Protein AF-A0A419E9X7-F1 (afdb_monomer)

Secondary structure (DSSP, 8-state):
--PPP-HHHHHHHHTT-S-HHHHHHHHHHHHT----HHHHHHHHTT--SSS-HHHHHHTT------TTT-----S-HHHHHHH--HHHHHHHHHHHHTT-HHHHHHHHHHHHHHTT--

Sequence (118 aa):
MKRQCNPRFVKKTYSKARSWRKTAQELNDIYGVNLSHELWRLYSLGRRDIADAATRDALMLGPRPCPACGHKPGMQLSLLLKRMTVKDLRKWNRLREGRHYKAAKIFLEEVYDRKRKW

pLDDT: mean 71.47, std 12.27, range [40.34, 87.25]

Nearest PDB structures (foldseek):
  4beh-assembly1_B  TM=3.142E-01  e=9.352E+00  Homo sapiens

Solvent-accessible surface area (backbone atoms only — not comparable to full-atom values): 7069 Å² total; per-residue (Å²): 130,86,76,78,74,47,31,67,55,52,29,69,76,48,66,81,53,95,45,53,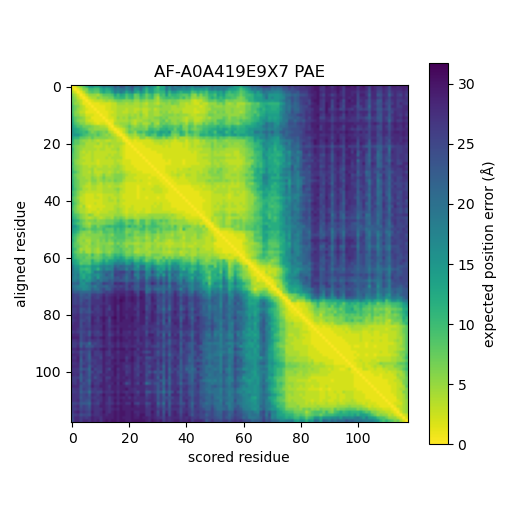64,63,53,24,52,54,49,20,67,75,65,75,46,93,62,54,35,66,56,50,54,42,32,33,72,62,52,77,76,88,55,58,73,69,57,22,55,70,52,69,44,72,80,55,48,40,90,89,76,62,52,49,78,78,64,63,61,68,62,52,58,72,70,44,51,76,66,52,49,54,53,42,50,52,27,50,77,70,64,36,56,71,58,34,49,52,52,54,52,53,54,52,52,67,63,67,79,107

Foldseek 3Di:
DQDQDDLCCLCVVPVPPPDLQVSQVVVCVSLVHDDDSVV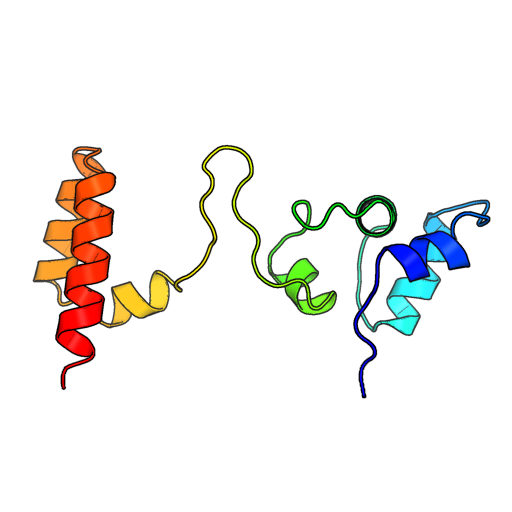SVVVNVVPQQPDDPVVCVSNVNQFAADPVPRDGPPDPVVVLVVQDDPVLVVVLVVCVVVVVVVVSVVSSVVSVVVVVVD

Radius of gyration: 20.06 Å; Cα contacts (8 Å, |Δi|>4): 87; chains: 1; bounding box: 48×23×54 Å

Mean predicted aligned error: 14.83 Å

Structure (mmCIF, N/CA/C/O backbone):
data_AF-A0A419E9X7-F1
#
_entry.id   AF-A0A419E9X7-F1
#
loop_
_atom_site.group_PDB
_atom_site.id
_atom_site.type_symbol
_atom_site.label_atom_id
_atom_site.label_alt_id
_atom_site.label_comp_id
_atom_site.label_asym_id
_atom_site.label_entity_id
_atom_site.label_seq_id
_atom_site.pdbx_PDB_ins_code
_atom_site.Cartn_x
_atom_site.Cartn_y
_atom_site.Cartn_z
_atom_site.occupancy
_atom_site.B_iso_or_equiv
_atom_site.auth_seq_id
_atom_site.auth_comp_id
_atom_site.auth_asym_id
_atom_site.auth_atom_id
_atom_site.pdbx_PDB_model_num
ATOM 1 N N . MET A 1 1 ? -22.113 -6.557 -5.245 1.00 40.34 1 MET A N 1
ATOM 2 C CA . MET A 1 1 ? -21.050 -5.600 -5.639 1.00 40.34 1 MET A CA 1
ATOM 3 C C . MET A 1 1 ? -20.253 -5.207 -4.403 1.00 40.34 1 MET A C 1
ATOM 5 O O . MET A 1 1 ? -20.847 -4.670 -3.475 1.00 40.34 1 MET A O 1
ATOM 9 N N . LYS A 1 2 ? -18.944 -5.496 -4.345 1.00 50.94 2 LYS A N 1
ATOM 10 C CA . LYS A 1 2 ? -18.089 -5.020 -3.242 1.00 50.94 2 LYS A CA 1
ATOM 11 C C . LYS A 1 2 ? -18.025 -3.489 -3.325 1.00 50.94 2 LYS A C 1
ATOM 13 O O . LYS A 1 2 ? -17.561 -2.956 -4.329 1.00 50.94 2 LYS A O 1
ATOM 18 N N . ARG A 1 3 ? -18.571 -2.783 -2.329 1.00 54.66 3 ARG A N 1
ATOM 19 C CA . ARG A 1 3 ? -18.520 -1.313 -2.270 1.00 54.66 3 ARG A CA 1
ATOM 20 C C . ARG A 1 3 ? -17.052 -0.896 -2.171 1.00 54.66 3 ARG A C 1
ATOM 22 O O . ARG A 1 3 ? -16.338 -1.408 -1.315 1.00 54.66 3 ARG A O 1
ATOM 29 N N . GLN A 1 4 ? -16.605 0.016 -3.031 1.00 63.94 4 GLN A N 1
ATOM 30 C CA . GLN A 1 4 ? -15.268 0.596 -2.902 1.00 63.94 4 GLN A CA 1
ATOM 31 C C . GLN A 1 4 ? -15.152 1.314 -1.554 1.00 63.94 4 GLN A C 1
ATOM 33 O O . GLN A 1 4 ? -15.990 2.158 -1.221 1.00 63.94 4 GLN A O 1
ATOM 38 N N . CYS A 1 5 ? -14.103 1.001 -0.791 1.00 65.38 5 CYS A N 1
ATOM 39 C CA . CYS A 1 5 ? -13.783 1.734 0.427 1.00 65.38 5 CYS A CA 1
ATOM 40 C C . CYS A 1 5 ? -13.569 3.220 0.096 1.00 65.38 5 CYS A C 1
ATOM 42 O O . CYS A 1 5 ? -12.816 3.572 -0.817 1.00 65.38 5 CYS A O 1
ATOM 44 N N . ASN A 1 6 ? -14.225 4.106 0.854 1.00 78.00 6 ASN A N 1
ATOM 45 C CA . ASN A 1 6 ? -14.072 5.552 0.720 1.00 78.00 6 ASN A CA 1
ATOM 46 C C . ASN A 1 6 ? -13.592 6.167 2.050 1.00 78.00 6 ASN A C 1
ATOM 48 O O . ASN A 1 6 ? -14.334 6.114 3.036 1.00 78.00 6 ASN A O 1
ATOM 52 N N . PRO A 1 7 ? -12.416 6.829 2.084 1.00 77.38 7 PRO A N 1
ATOM 53 C CA . PRO A 1 7 ? -11.892 7.506 3.272 1.00 77.38 7 PRO A CA 1
ATOM 54 C C . PRO A 1 7 ? -12.872 8.479 3.929 1.00 77.38 7 PRO A C 1
ATOM 56 O O . PRO A 1 7 ? -12.968 8.537 5.152 1.00 77.38 7 PRO A O 1
ATOM 59 N N . ARG A 1 8 ? -13.640 9.227 3.122 1.00 81.06 8 ARG A N 1
ATOM 60 C CA . ARG A 1 8 ? -14.633 10.189 3.621 1.00 81.06 8 ARG A CA 1
ATOM 61 C C . ARG A 1 8 ? -15.779 9.491 4.338 1.00 81.06 8 ARG A C 1
ATOM 63 O O . ARG A 1 8 ? -16.244 10.003 5.351 1.00 81.06 8 ARG A O 1
ATOM 70 N N . PHE A 1 9 ? -16.217 8.343 3.824 1.00 78.88 9 PHE A N 1
ATOM 71 C CA . PHE A 1 9 ? -17.255 7.541 4.461 1.00 78.88 9 PHE A CA 1
ATOM 72 C C . PHE A 1 9 ? -16.746 6.966 5.782 1.00 78.88 9 PHE A C 1
ATOM 74 O O . PHE A 1 9 ? -17.372 7.191 6.809 1.00 78.88 9 PHE A O 1
ATOM 81 N N . VAL A 1 10 ? -15.564 6.337 5.787 1.00 78.06 10 VAL A N 1
ATOM 82 C CA . VAL A 1 10 ? -14.957 5.795 7.015 1.00 78.06 10 VAL A CA 1
ATOM 83 C C . VAL A 1 10 ? -14.790 6.892 8.068 1.00 78.06 10 VAL A C 1
ATOM 85 O O . VAL A 1 10 ? -15.207 6.726 9.209 1.00 78.06 10 VAL A O 1
ATOM 88 N N . LYS A 1 11 ? -14.259 8.057 7.683 1.00 81.50 11 LYS A N 1
ATOM 89 C CA . LYS A 1 11 ? -14.132 9.191 8.597 1.00 81.50 11 LYS A CA 1
ATOM 90 C C . LYS A 1 11 ? -15.496 9.668 9.089 1.00 81.50 11 LYS A C 1
ATOM 92 O O . LYS A 1 11 ? -15.666 9.788 10.284 1.00 81.50 11 LYS A O 1
ATOM 97 N N . LYS A 1 12 ? -16.484 9.913 8.226 1.00 80.56 12 LYS A N 1
ATOM 98 C CA . LYS A 1 12 ? -17.804 10.415 8.659 1.00 80.56 12 LYS A CA 1
ATOM 99 C C . LYS A 1 12 ? -18.518 9.441 9.601 1.00 80.56 12 LYS A C 1
ATOM 101 O O . LYS A 1 12 ? -19.106 9.873 10.588 1.00 80.56 12 LYS A O 1
ATOM 106 N N . THR A 1 13 ? -18.470 8.153 9.285 1.00 73.12 13 THR A N 1
ATOM 107 C CA . THR A 1 13 ? -19.171 7.107 10.033 1.00 73.12 13 THR A CA 1
ATOM 108 C C . THR A 1 13 ? -18.473 6.808 11.359 1.00 73.12 13 THR A C 1
ATOM 110 O O . THR A 1 13 ? -19.144 6.581 12.359 1.00 73.12 13 THR A O 1
ATOM 113 N N . TYR A 1 14 ? -17.138 6.896 11.404 1.00 73.50 14 TYR A N 1
ATOM 114 C CA . TYR A 1 14 ? -16.359 6.443 12.557 1.00 73.50 14 TYR A CA 1
ATOM 115 C C . TYR A 1 14 ? -15.479 7.519 13.221 1.00 73.50 14 TYR A C 1
ATOM 117 O O . TYR A 1 14 ? -14.773 7.216 14.177 1.00 73.50 14 TYR A O 1
ATOM 125 N N . SER A 1 15 ? -15.540 8.795 12.815 1.00 67.62 15 SER A N 1
ATOM 126 C CA . SER A 1 15 ? -14.799 9.894 13.474 1.00 67.62 15 SER A CA 1
ATOM 127 C C . SER A 1 15 ? -15.305 10.214 14.875 1.00 67.62 15 SER A C 1
ATOM 129 O O . SER A 1 15 ? -14.602 10.870 15.635 1.00 67.62 15 SER A O 1
ATOM 131 N N . LYS A 1 16 ? -16.533 9.796 15.198 1.00 68.88 16 LYS A N 1
ATOM 132 C CA . LYS A 1 16 ? -17.127 9.926 16.535 1.00 68.88 16 LYS A CA 1
ATOM 133 C C . LYS A 1 16 ? -16.826 8.720 17.431 1.00 68.88 16 LYS A C 1
ATOM 135 O O . LYS A 1 16 ? -17.241 8.707 18.587 1.00 68.88 16 LYS A O 1
ATOM 140 N N . ALA A 1 17 ? -16.139 7.698 16.915 1.00 68.94 17 ALA A N 1
ATOM 141 C CA . ALA A 1 17 ? -15.789 6.530 17.705 1.00 68.94 17 ALA A CA 1
ATOM 142 C C . ALA A 1 17 ? -14.771 6.913 18.789 1.00 68.94 17 ALA A C 1
ATOM 144 O O . ALA A 1 17 ? -13.747 7.531 18.504 1.00 68.94 17 ALA A O 1
ATOM 145 N N . ARG A 1 18 ? -15.029 6.499 20.037 1.00 70.12 18 ARG A N 1
ATOM 146 C CA . ARG A 1 18 ? -14.102 6.710 21.165 1.00 70.12 18 ARG A CA 1
ATOM 147 C C . ARG A 1 18 ? -12.764 5.983 20.985 1.00 70.12 18 ARG A C 1
ATOM 149 O O . ARG A 1 18 ? -11.789 6.353 21.627 1.00 70.12 18 ARG A O 1
ATOM 156 N N . SER A 1 19 ? -12.708 4.943 20.145 1.00 82.88 19 SER A N 1
ATOM 157 C CA . SER A 1 19 ? -11.503 4.138 19.939 1.00 82.88 19 SER A CA 1
ATOM 158 C C . SER A 1 19 ? -11.421 3.559 18.532 1.00 82.88 19 SER A C 1
ATOM 160 O O . SER A 1 19 ? -12.293 2.805 18.105 1.00 82.88 19 SER A O 1
ATOM 162 N N . TRP A 1 20 ? -10.299 3.828 17.862 1.00 84.19 20 TRP A N 1
ATOM 163 C CA . TRP A 1 20 ? -9.970 3.227 16.570 1.00 84.19 20 TRP A CA 1
ATOM 164 C C . TRP A 1 20 ? -9.735 1.718 16.640 1.00 84.19 20 TRP A C 1
ATOM 166 O O . TRP A 1 20 ? -9.857 1.065 15.612 1.00 84.19 20 TRP A O 1
ATOM 176 N N . ARG A 1 21 ? -9.438 1.138 17.814 1.00 83.88 21 ARG A N 1
ATOM 177 C CA . ARG A 1 21 ? -9.276 -0.323 17.939 1.00 83.88 21 ARG A CA 1
ATOM 178 C C . ARG A 1 21 ? -10.579 -1.062 17.648 1.00 83.88 21 ARG A C 1
ATOM 180 O O . ARG A 1 21 ? -10.573 -1.996 16.859 1.00 83.88 21 ARG A O 1
ATOM 187 N N . LYS A 1 22 ? -11.693 -0.609 18.235 1.00 84.06 22 LYS A N 1
ATOM 188 C CA . LYS A 1 22 ? -13.012 -1.219 18.009 1.00 84.06 22 LYS A CA 1
ATOM 189 C C . LYS A 1 22 ? -13.496 -0.972 16.578 1.00 84.06 22 LYS A C 1
ATOM 191 O O . LYS A 1 22 ? -13.890 -1.906 15.894 1.00 84.06 22 LYS A O 1
ATOM 196 N N . THR A 1 23 ? -13.342 0.262 16.098 1.00 84.94 23 THR A N 1
ATOM 197 C CA . THR A 1 23 ? -13.642 0.642 14.711 1.00 84.94 23 THR A CA 1
ATOM 198 C C . THR A 1 23 ? -12.883 -0.206 13.691 1.00 84.94 23 THR A C 1
ATOM 200 O O . THR A 1 23 ? -13.448 -0.614 12.686 1.00 84.94 23 THR A O 1
ATOM 203 N N . ALA A 1 24 ? -11.595 -0.462 13.917 1.00 85.38 24 ALA A N 1
ATOM 204 C CA . ALA A 1 24 ? -10.772 -1.244 13.003 1.00 85.38 24 ALA A CA 1
ATOM 205 C C . ALA A 1 24 ? -11.239 -2.695 12.893 1.00 85.38 24 ALA A C 1
ATOM 207 O O . ALA A 1 24 ? -11.242 -3.233 11.791 1.00 85.38 24 ALA A O 1
ATOM 208 N N . GLN A 1 25 ? -11.663 -3.294 14.008 1.00 86.56 25 GLN A N 1
ATOM 209 C CA . GLN A 1 25 ? -12.236 -4.637 14.021 1.00 86.56 25 GLN A CA 1
ATOM 210 C C . GLN A 1 25 ? -13.518 -4.688 13.178 1.00 86.56 25 GLN A C 1
ATOM 212 O O . GLN A 1 25 ? -13.616 -5.486 12.256 1.00 86.56 25 GLN A O 1
ATOM 217 N N . GLU A 1 26 ? -14.442 -3.751 13.408 1.00 82.81 26 GLU A N 1
ATOM 218 C CA . GLU A 1 26 ? -15.694 -3.655 12.643 1.00 82.81 26 GLU A CA 1
ATOM 219 C C . GLU A 1 26 ? -15.433 -3.423 11.144 1.00 82.81 26 GLU A C 1
ATOM 221 O O . GLU A 1 26 ? -16.082 -4.018 10.288 1.00 82.81 26 GLU A O 1
ATOM 226 N N . LEU A 1 27 ? -14.451 -2.585 10.796 1.00 81.25 27 LEU A N 1
ATOM 227 C CA . LEU A 1 27 ? -14.059 -2.352 9.404 1.00 81.25 27 LEU A CA 1
ATOM 228 C C . LEU A 1 27 ? -13.409 -3.591 8.768 1.00 81.25 27 LEU A C 1
ATOM 230 O O . LEU A 1 27 ? -13.666 -3.873 7.598 1.00 81.25 27 LEU A O 1
ATOM 234 N N . ASN A 1 28 ? -12.589 -4.329 9.515 1.00 82.94 28 ASN A N 1
ATOM 235 C CA . ASN A 1 28 ? -12.003 -5.589 9.064 1.00 82.94 28 ASN A CA 1
ATOM 236 C C . ASN A 1 28 ? -13.094 -6.615 8.733 1.00 82.94 28 ASN A C 1
ATOM 238 O O . ASN A 1 28 ? -13.063 -7.195 7.648 1.00 82.94 28 ASN A O 1
ATOM 242 N N . ASP A 1 29 ? -14.102 -6.744 9.596 1.00 81.06 29 ASP A N 1
ATOM 243 C CA . ASP A 1 29 ? -15.231 -7.656 9.397 1.00 81.06 29 ASP A CA 1
ATOM 244 C C . ASP A 1 29 ? -16.100 -7.235 8.197 1.00 81.06 29 ASP A C 1
ATOM 246 O O . ASP A 1 29 ? -16.447 -8.057 7.350 1.00 81.06 29 ASP A O 1
ATOM 250 N N . ILE A 1 30 ? -16.400 -5.936 8.065 1.00 78.44 30 ILE A N 1
ATOM 251 C CA . ILE A 1 30 ? -17.219 -5.395 6.964 1.00 78.44 30 ILE A CA 1
ATOM 252 C C . ILE A 1 30 ? -16.542 -5.578 5.602 1.00 78.44 30 ILE A C 1
ATOM 254 O O . ILE A 1 30 ? -17.210 -5.878 4.609 1.00 78.44 30 ILE A O 1
ATOM 258 N N . TYR A 1 31 ? -15.231 -5.336 5.527 1.00 73.44 31 TYR A N 1
ATOM 259 C CA . TYR A 1 31 ? -14.499 -5.337 4.260 1.00 73.44 31 TYR A CA 1
ATOM 260 C C . TYR A 1 31 ? -13.764 -6.651 3.975 1.00 73.44 31 TYR A C 1
ATOM 262 O O . TYR A 1 31 ? -13.247 -6.817 2.869 1.00 73.44 31 TYR A O 1
ATOM 270 N N . GLY A 1 32 ? -13.757 -7.598 4.919 1.00 75.00 32 GLY A N 1
ATOM 271 C CA . GLY A 1 32 ? -13.065 -8.880 4.787 1.00 75.00 32 GLY A CA 1
ATOM 272 C C . GLY A 1 32 ? -11.551 -8.712 4.665 1.00 75.00 32 GLY A C 1
ATOM 273 O O . GLY A 1 32 ? -10.919 -9.360 3.833 1.00 75.00 32 GLY A O 1
ATOM 274 N N . VAL A 1 33 ? -10.982 -7.791 5.442 1.00 78.56 33 VAL A N 1
ATOM 275 C CA . VAL A 1 33 ? -9.548 -7.469 5.448 1.00 78.56 33 VAL A CA 1
ATOM 276 C C . VAL A 1 33 ? -8.995 -7.601 6.861 1.00 78.56 33 VAL A C 1
ATOM 278 O O . VAL A 1 33 ? -9.751 -7.565 7.822 1.00 78.56 33 VAL A O 1
ATOM 281 N N . ASN A 1 34 ? -7.679 -7.736 7.009 1.00 83.50 34 ASN A N 1
ATOM 282 C CA . ASN A 1 34 ? -7.037 -7.816 8.321 1.00 83.50 34 ASN A CA 1
ATOM 283 C C . ASN A 1 34 ? -6.003 -6.695 8.478 1.00 83.50 34 ASN A C 1
ATOM 285 O O . ASN A 1 34 ? -4.806 -6.908 8.293 1.00 83.50 34 ASN A O 1
ATOM 289 N N . LEU A 1 35 ? -6.478 -5.476 8.745 1.00 82.44 35 LEU A N 1
ATOM 290 C CA . LEU A 1 35 ? -5.637 -4.286 8.878 1.00 82.44 35 LEU A CA 1
ATOM 291 C C . LEU A 1 35 ? -5.540 -3.814 10.326 1.00 82.44 35 LEU A C 1
ATOM 293 O O . LEU A 1 35 ? -6.473 -3.954 11.119 1.00 82.44 35 LEU A O 1
ATOM 297 N N . SER A 1 36 ? -4.414 -3.182 10.657 1.00 87.25 36 SER A N 1
ATOM 298 C CA . SER A 1 36 ? -4.227 -2.553 11.961 1.00 87.25 36 SER A CA 1
ATOM 299 C C . SER A 1 36 ? -5.104 -1.305 12.119 1.00 87.25 36 SER A C 1
ATOM 301 O O . SER A 1 36 ? -5.476 -0.631 11.154 1.00 87.25 36 SER A O 1
ATOM 303 N N . HIS A 1 37 ? -5.400 -0.946 13.369 1.00 87.12 37 HIS A N 1
ATOM 304 C CA . HIS A 1 37 ?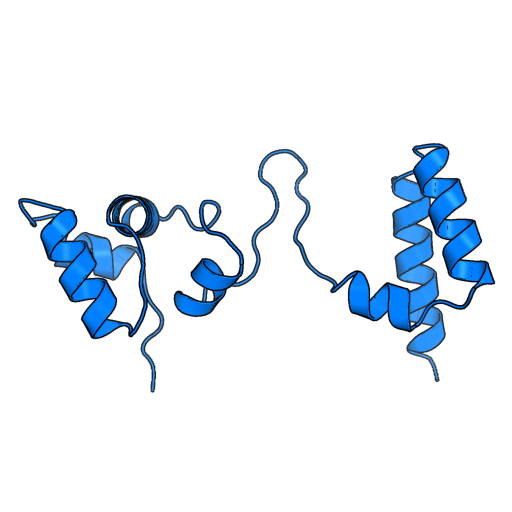 -6.155 0.271 13.670 1.00 87.12 37 HIS A CA 1
ATOM 305 C C . HIS A 1 37 ? -5.431 1.557 13.244 1.00 87.12 37 HIS A C 1
ATOM 307 O O . HIS A 1 37 ? -6.084 2.526 12.854 1.00 87.12 37 HIS A O 1
ATOM 313 N N . GLU A 1 38 ? -4.096 1.553 13.263 1.00 85.56 38 GLU A N 1
ATOM 314 C CA . GLU A 1 38 ? -3.242 2.624 12.738 1.00 85.56 38 GLU A CA 1
ATOM 315 C C . GLU A 1 38 ? -3.491 2.837 11.233 1.00 85.56 38 GLU A C 1
ATOM 317 O O . GLU A 1 38 ? -3.756 3.958 10.791 1.00 85.56 38 GLU A O 1
ATOM 322 N N . LEU A 1 39 ? -3.491 1.750 10.450 1.00 84.44 39 LEU A N 1
ATOM 323 C CA . LEU A 1 39 ? -3.733 1.793 9.006 1.00 84.44 39 LEU A CA 1
ATOM 324 C C . LEU A 1 39 ? -5.1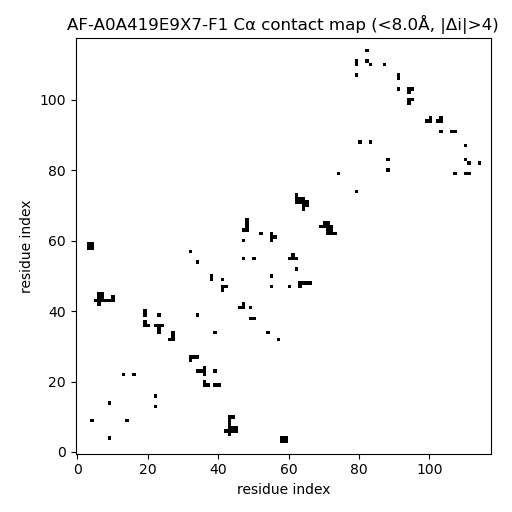37 2.310 8.686 1.00 84.44 39 LEU A C 1
ATOM 326 O O . LEU A 1 39 ? -5.281 3.182 7.829 1.00 84.44 39 LEU A O 1
ATOM 330 N N . TRP A 1 40 ? -6.163 1.852 9.409 1.00 85.88 40 TRP A N 1
ATOM 331 C CA . TRP A 1 40 ? -7.531 2.352 9.242 1.00 85.88 40 TRP A CA 1
ATOM 332 C C . TRP A 1 40 ? -7.668 3.838 9.571 1.00 85.88 40 TRP A C 1
ATOM 334 O O . TRP A 1 40 ? -8.313 4.589 8.828 1.00 85.88 40 TRP A O 1
ATOM 344 N N . ARG A 1 41 ? -7.024 4.286 10.652 1.00 85.44 41 ARG A N 1
ATOM 345 C CA . ARG A 1 41 ? -7.002 5.696 11.046 1.00 85.44 41 ARG A CA 1
ATOM 346 C C . ARG A 1 41 ? -6.383 6.547 9.949 1.00 85.44 41 ARG A C 1
ATOM 348 O O . ARG A 1 41 ? -7.001 7.514 9.503 1.00 85.44 41 ARG A O 1
ATOM 355 N N . LEU A 1 42 ? -5.194 6.190 9.480 1.00 83.19 42 LEU A N 1
ATOM 356 C CA . LEU A 1 42 ? -4.511 6.943 8.436 1.00 83.19 42 LEU A CA 1
ATOM 357 C C . LEU A 1 42 ? -5.260 6.889 7.091 1.00 83.19 42 LEU A C 1
ATOM 359 O O . LEU A 1 42 ? -5.349 7.904 6.392 1.00 83.19 42 LEU A O 1
ATOM 363 N N . TYR A 1 43 ? -5.869 5.747 6.765 1.00 80.62 43 TYR A N 1
ATOM 364 C CA . TYR A 1 43 ? -6.738 5.602 5.603 1.00 80.62 43 TYR A CA 1
ATOM 365 C C . TYR A 1 43 ? -7.921 6.577 5.655 1.00 80.62 43 TYR A C 1
ATOM 367 O O . TYR A 1 43 ? -8.181 7.273 4.673 1.00 80.62 43 TYR A O 1
ATOM 375 N N . SER A 1 44 ? -8.586 6.709 6.810 1.00 83.12 44 SER A N 1
ATOM 376 C CA . SER A 1 44 ? -9.684 7.670 7.024 1.00 83.12 44 SER A CA 1
ATOM 377 C C . SER A 1 44 ? -9.257 9.134 6.846 1.00 83.12 44 SER A C 1
ATOM 379 O O . SER A 1 44 ? -10.055 9.984 6.443 1.00 83.12 44 SER A O 1
ATOM 381 N N . LEU A 1 45 ? -7.977 9.433 7.091 1.00 82.62 45 LEU A N 1
ATOM 382 C CA . LEU A 1 45 ? -7.377 10.749 6.866 1.00 82.62 45 LEU A CA 1
ATOM 383 C C . LEU A 1 45 ? -7.016 10.987 5.390 1.00 82.62 45 LEU A C 1
ATOM 385 O O . LEU A 1 45 ? -6.557 12.068 5.038 1.00 82.62 45 LEU A O 1
ATOM 389 N N . GLY A 1 46 ? -7.244 10.004 4.515 1.00 76.00 46 GLY A N 1
ATOM 390 C CA . GLY A 1 46 ? -6.981 10.099 3.082 1.00 76.00 46 GLY A 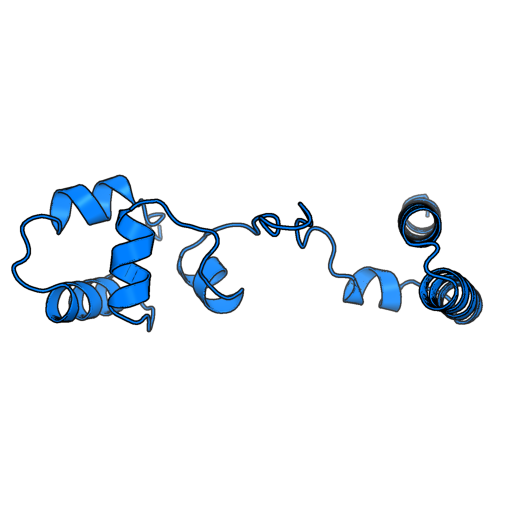CA 1
ATOM 391 C C . GLY A 1 46 ? -5.547 9.747 2.681 1.00 76.00 46 GLY A C 1
ATOM 392 O O . GLY A 1 46 ? -5.203 9.883 1.502 1.00 76.00 46 GLY A O 1
ATOM 393 N N . ARG A 1 47 ? -4.723 9.253 3.617 1.00 73.56 47 ARG A N 1
ATOM 394 C CA . ARG A 1 47 ? -3.389 8.725 3.309 1.00 73.56 47 ARG A CA 1
ATOM 395 C C . ARG A 1 47 ? -3.548 7.361 2.650 1.00 73.56 47 ARG A C 1
ATOM 397 O O . ARG A 1 47 ? -3.977 6.403 3.283 1.00 73.56 47 ARG A O 1
ATOM 404 N N . ARG A 1 48 ? -3.241 7.274 1.354 1.00 70.06 48 ARG A N 1
ATOM 405 C CA . ARG A 1 48 ? -3.331 6.014 0.588 1.00 70.06 48 ARG A CA 1
ATOM 406 C C . ARG A 1 48 ? -1.966 5.506 0.139 1.00 70.06 48 ARG A C 1
ATOM 408 O O . ARG A 1 48 ? -1.912 4.656 -0.732 1.00 70.06 48 ARG A O 1
ATOM 415 N N . ASP A 1 49 ? -0.881 6.101 0.604 1.00 67.62 49 ASP A N 1
ATOM 416 C CA . ASP A 1 49 ? 0.531 5.862 0.259 1.00 67.62 49 ASP A CA 1
ATOM 417 C C . ASP A 1 49 ? 1.272 5.010 1.304 1.00 67.62 49 ASP A C 1
ATOM 419 O O . ASP A 1 49 ? 2.325 4.461 1.026 1.00 67.62 49 ASP A O 1
ATOM 423 N N . ILE A 1 50 ? 0.665 4.848 2.470 1.00 64.50 50 ILE A N 1
ATOM 424 C CA . ILE A 1 50 ? 1.214 4.260 3.701 1.00 64.50 50 ILE A CA 1
ATOM 425 C C . ILE A 1 50 ? 1.027 2.740 3.851 1.00 64.50 50 ILE A C 1
ATOM 427 O O . ILE A 1 50 ? 1.340 2.178 4.893 1.00 64.50 50 ILE A O 1
ATOM 431 N N . ALA A 1 51 ? 0.435 2.098 2.850 1.00 65.75 51 ALA A N 1
ATOM 432 C CA . ALA A 1 51 ? 0.033 0.699 2.881 1.00 65.75 51 ALA A CA 1
ATOM 433 C C . ALA A 1 51 ? 0.864 -0.111 1.881 1.00 65.75 51 ALA A C 1
ATOM 435 O O . ALA A 1 51 ? 1.096 0.358 0.760 1.00 65.75 51 ALA A O 1
ATOM 436 N N . ASP A 1 52 ? 1.265 -1.324 2.270 1.00 69.69 52 ASP A N 1
ATOM 437 C CA . ASP A 1 52 ? 1.901 -2.297 1.378 1.00 69.69 52 ASP A CA 1
ATOM 438 C C . ASP A 1 52 ? 0.963 -2.719 0.227 1.00 69.69 52 ASP A C 1
ATOM 440 O O . ASP A 1 52 ? -0.234 -2.425 0.230 1.00 69.69 52 ASP A O 1
ATOM 444 N N . ALA A 1 53 ? 1.504 -3.399 -0.786 1.00 67.56 53 ALA A N 1
ATOM 445 C CA . ALA A 1 53 ? 0.750 -3.766 -1.986 1.00 67.56 53 ALA A CA 1
ATOM 446 C C . ALA A 1 53 ? -0.489 -4.636 -1.696 1.00 67.56 53 ALA A C 1
ATOM 448 O O . ALA A 1 53 ? -1.534 -4.402 -2.300 1.00 67.56 53 ALA A O 1
ATOM 449 N N . ALA A 1 54 ? -0.406 -5.578 -0.752 1.00 67.06 54 ALA A N 1
ATOM 450 C CA . ALA A 1 54 ? -1.527 -6.447 -0.401 1.00 67.06 54 ALA A CA 1
ATOM 451 C C . ALA A 1 54 ? -2.635 -5.655 0.311 1.00 67.06 54 ALA A C 1
ATOM 453 O O . ALA A 1 54 ? -3.811 -5.785 -0.026 1.00 67.06 54 ALA A O 1
ATOM 454 N N . THR A 1 55 ? -2.259 -4.757 1.224 1.00 69.50 55 THR A N 1
ATOM 455 C CA . THR A 1 55 ? -3.181 -3.839 1.906 1.00 69.50 55 THR A CA 1
ATOM 456 C C . THR A 1 55 ? -3.858 -2.881 0.924 1.00 69.50 55 THR A C 1
ATOM 458 O O . THR A 1 55 ? -5.049 -2.581 1.037 1.00 69.50 55 THR A O 1
ATOM 461 N N . ARG A 1 56 ? -3.110 -2.387 -0.065 1.00 74.00 56 ARG A N 1
ATOM 462 C CA . ARG A 1 56 ? -3.644 -1.528 -1.124 1.00 74.00 56 ARG A CA 1
ATOM 463 C C . ARG A 1 56 ? -4.686 -2.256 -1.959 1.00 74.00 56 ARG A C 1
ATOM 465 O O . ARG A 1 56 ? -5.776 -1.719 -2.117 1.00 74.00 56 ARG A O 1
ATOM 472 N N . ASP A 1 57 ? -4.391 -3.464 -2.425 1.00 74.06 57 ASP A N 1
ATOM 473 C CA . ASP A 1 57 ? -5.338 -4.275 -3.195 1.00 74.06 57 ASP A CA 1
ATOM 474 C C . ASP A 1 57 ? -6.588 -4.619 -2.377 1.00 74.06 57 ASP A C 1
ATOM 476 O O . ASP A 1 57 ? -7.709 -4.464 -2.867 1.00 74.06 57 ASP A O 1
ATOM 480 N N . ALA A 1 58 ? -6.416 -4.982 -1.103 1.00 69.69 58 ALA A N 1
ATOM 481 C CA . ALA A 1 58 ? -7.512 -5.264 -0.179 1.00 69.69 58 ALA A CA 1
ATOM 482 C C . ALA A 1 58 ? -8.460 -4.060 -0.001 1.00 69.69 58 ALA A C 1
ATOM 484 O O . ALA A 1 58 ? -9.679 -4.214 0.051 1.00 69.69 58 ALA A O 1
ATOM 485 N N . LEU A 1 59 ? -7.910 -2.841 0.018 1.00 70.19 59 LEU A N 1
ATOM 486 C CA . LEU A 1 59 ? -8.669 -1.587 0.070 1.00 70.19 59 LEU A CA 1
ATOM 487 C C . LEU A 1 59 ? -9.065 -1.044 -1.317 1.00 70.19 59 LEU A C 1
ATOM 489 O O . LEU A 1 59 ? -9.588 0.072 -1.409 1.00 70.19 59 LEU A O 1
ATOM 493 N N . MET A 1 60 ? -8.804 -1.797 -2.392 1.00 70.12 60 MET A N 1
ATOM 494 C CA . MET A 1 60 ? -8.970 -1.383 -3.793 1.00 70.12 60 MET A CA 1
ATOM 495 C C . MET A 1 60 ? -8.273 -0.050 -4.126 1.00 70.12 60 MET A C 1
ATOM 497 O O . MET A 1 60 ? -8.743 0.762 -4.926 1.00 70.12 60 MET A O 1
ATOM 501 N N . LEU A 1 61 ? -7.135 0.205 -3.486 1.00 66.06 61 LEU A N 1
ATOM 502 C CA . LEU A 1 61 ? -6.277 1.356 -3.707 1.00 66.06 61 LEU A CA 1
ATOM 503 C C . LEU A 1 61 ? -5.272 1.020 -4.804 1.00 66.06 61 LEU A C 1
ATOM 505 O O . LEU A 1 61 ? -4.261 0.379 -4.549 1.00 66.06 61 LEU A O 1
ATOM 509 N N . GLY A 1 62 ? -5.489 1.530 -6.017 1.00 61.72 62 GLY A N 1
ATOM 510 C CA . GLY A 1 62 ? -4.505 1.389 -7.095 1.00 61.72 62 GLY A CA 1
ATOM 511 C C . GLY A 1 62 ? -3.095 1.869 -6.690 1.00 61.72 62 GLY A C 1
ATOM 512 O O . GLY A 1 62 ? -2.956 2.651 -5.738 1.00 61.72 62 GLY A O 1
ATOM 513 N N . PRO A 1 63 ? -2.032 1.423 -7.380 1.00 54.72 63 PRO A N 1
ATOM 514 C CA . PRO A 1 63 ? -0.648 1.762 -7.049 1.00 54.72 63 PRO A CA 1
ATOM 515 C C . PRO A 1 63 ? -0.421 3.280 -7.001 1.00 54.72 63 PRO A C 1
ATOM 517 O O . PRO A 1 63 ? -0.856 4.021 -7.886 1.00 54.72 63 PRO A O 1
ATOM 520 N N . ARG A 1 64 ? 0.267 3.758 -5.954 1.00 54.16 64 ARG A N 1
ATOM 521 C CA . ARG A 1 64 ? 0.657 5.171 -5.811 1.00 54.16 64 ARG A CA 1
ATOM 522 C C . ARG A 1 64 ? 2.163 5.356 -5.985 1.00 54.16 64 ARG A C 1
ATOM 524 O O . ARG A 1 64 ? 2.921 4.450 -5.654 1.00 54.16 64 ARG A O 1
ATOM 531 N N . PRO A 1 65 ? 2.588 6.523 -6.497 1.00 56.47 65 PRO A N 1
ATOM 532 C CA . PRO A 1 65 ? 3.999 6.859 -6.586 1.00 56.47 65 PRO A CA 1
ATOM 533 C C . PRO A 1 65 ? 4.656 6.951 -5.211 1.00 56.47 65 PRO A C 1
ATOM 535 O O . PRO A 1 65 ? 4.033 7.442 -4.269 1.00 56.47 65 PRO A O 1
ATOM 538 N N . CYS A 1 66 ? 5.924 6.545 -5.126 1.00 46.19 66 CYS A N 1
ATOM 539 C CA . CYS A 1 66 ? 6.787 6.853 -3.991 1.00 46.19 66 CYS A CA 1
ATOM 540 C C . CYS A 1 66 ? 6.835 8.379 -3.782 1.00 46.19 66 CYS A C 1
ATOM 542 O O . CYS A 1 66 ? 7.156 9.095 -4.731 1.00 46.19 66 CYS A O 1
ATOM 544 N N . PRO A 1 67 ? 6.552 8.901 -2.579 1.00 43.44 67 PRO A N 1
ATOM 545 C CA . PRO A 1 67 ? 6.551 10.342 -2.330 1.00 43.44 67 PRO A CA 1
ATOM 546 C C . PRO A 1 67 ? 7.952 10.978 -2.381 1.00 43.44 67 PRO A C 1
ATOM 548 O O . PRO A 1 67 ? 8.050 12.174 -2.619 1.00 43.44 67 PRO A O 1
ATOM 551 N N . ALA A 1 68 ? 9.027 10.196 -2.219 1.00 42.75 68 ALA A N 1
ATOM 552 C CA . ALA A 1 68 ? 10.407 10.692 -2.273 1.00 42.75 68 ALA A CA 1
ATOM 553 C C . ALA A 1 68 ? 11.007 10.705 -3.692 1.00 42.75 68 ALA A C 1
ATOM 555 O O . ALA A 1 68 ? 11.778 11.596 -4.027 1.00 42.75 68 ALA A O 1
ATOM 556 N N . CYS A 1 69 ? 10.667 9.724 -4.539 1.00 59.00 69 CYS A N 1
ATOM 557 C CA . CYS A 1 69 ? 11.244 9.592 -5.887 1.00 59.00 69 CYS A CA 1
ATOM 558 C C . CYS A 1 69 ? 10.211 9.591 -7.026 1.00 59.00 69 CYS A C 1
ATOM 560 O O . CYS A 1 69 ? 10.559 9.362 -8.182 1.00 59.00 69 CYS A O 1
ATOM 562 N N . GLY A 1 70 ? 8.927 9.798 -6.721 1.00 48.28 70 GLY A N 1
ATOM 563 C CA . GLY A 1 70 ? 7.835 9.858 -7.698 1.00 48.28 70 GLY A CA 1
ATOM 564 C C . GLY A 1 70 ? 7.537 8.539 -8.422 1.00 48.28 70 GLY A C 1
ATOM 565 O O . GLY A 1 70 ? 6.670 8.502 -9.297 1.00 48.28 70 GLY A O 1
ATOM 566 N N . HIS A 1 71 ? 8.234 7.447 -8.090 1.00 50.56 71 HIS A N 1
ATOM 567 C CA . HIS A 1 71 ? 8.121 6.182 -8.808 1.00 50.56 71 HIS A CA 1
ATOM 568 C C . HIS A 1 71 ? 6.773 5.514 -8.529 1.00 50.56 71 HIS A C 1
ATOM 570 O O . HIS A 1 71 ? 6.555 4.974 -7.446 1.00 50.56 71 HIS A O 1
ATOM 576 N N . LYS A 1 72 ? 5.859 5.551 -9.507 1.00 51.97 72 LYS A N 1
ATOM 577 C CA . LYS A 1 72 ? 4.684 4.672 -9.538 1.00 51.97 72 LYS A CA 1
ATOM 578 C C . LYS A 1 72 ? 5.195 3.263 -9.839 1.00 51.97 72 LYS A C 1
ATOM 580 O O . LYS A 1 72 ? 5.821 3.107 -10.888 1.00 51.97 72 LYS A O 1
ATOM 585 N N . PRO A 1 73 ? 4.939 2.248 -8.994 1.00 47.53 73 PRO A N 1
ATOM 586 C CA . PRO A 1 73 ? 5.108 0.859 -9.398 1.00 47.53 73 PRO A CA 1
ATOM 587 C C . PRO A 1 73 ? 4.053 0.584 -10.476 1.00 47.53 73 PRO A C 1
ATOM 589 O O . PRO A 1 73 ? 2.920 0.201 -10.204 1.00 47.53 73 PRO A O 1
ATOM 592 N N . GLY A 1 74 ? 4.406 0.940 -11.706 1.00 49.56 74 GLY A N 1
ATOM 593 C CA . GLY A 1 74 ? 3.530 1.020 -12.866 1.00 49.56 74 GLY A CA 1
ATOM 594 C C . GLY A 1 74 ? 4.170 0.340 -14.064 1.00 49.56 74 GLY A C 1
ATOM 595 O O . GLY A 1 74 ? 4.217 0.905 -15.143 1.00 49.56 74 GLY A O 1
ATOM 596 N N . MET A 1 75 ? 4.734 -0.837 -13.832 1.00 46.47 75 MET A N 1
ATOM 597 C CA . MET A 1 75 ? 4.994 -1.906 -14.792 1.00 46.47 75 MET A CA 1
ATOM 598 C C . MET A 1 75 ? 5.593 -3.012 -13.940 1.00 46.47 75 MET A C 1
ATOM 600 O O . MET A 1 75 ? 6.559 -2.765 -13.220 1.00 46.47 75 MET A O 1
ATOM 604 N N . GLN A 1 76 ? 5.015 -4.212 -13.952 1.00 56.59 76 GLN A N 1
ATOM 605 C CA . GLN A 1 76 ? 5.672 -5.355 -13.328 1.00 56.59 76 GLN A CA 1
ATOM 606 C C . GLN A 1 76 ? 7.043 -5.496 -13.998 1.00 56.59 76 GLN A C 1
ATOM 608 O O . GLN A 1 76 ? 7.145 -5.984 -15.121 1.00 56.59 76 GLN A O 1
ATOM 613 N N . LEU A 1 77 ? 8.101 -5.040 -13.327 1.00 55.34 77 LEU A N 1
ATOM 614 C CA . LEU A 1 77 ? 9.474 -5.227 -13.779 1.00 55.34 77 LEU A CA 1
ATOM 615 C C . LEU A 1 77 ? 9.712 -6.723 -14.039 1.00 55.34 77 LEU A C 1
ATOM 617 O O . LEU A 1 77 ? 10.381 -7.075 -14.996 1.00 55.34 77 LEU A O 1
ATOM 621 N N . SER A 1 78 ? 9.047 -7.602 -13.284 1.00 53.91 78 SER A N 1
ATOM 622 C CA . SER A 1 78 ? 8.983 -9.042 -13.539 1.00 53.91 78 SER A CA 1
ATOM 623 C C . SER A 1 78 ? 8.410 -9.421 -14.917 1.00 53.91 78 SER A C 1
ATOM 625 O O . SER A 1 78 ? 8.944 -10.329 -15.545 1.00 53.91 78 SER A O 1
ATOM 627 N N . LEU A 1 79 ? 7.377 -8.742 -15.433 1.00 56.22 79 LEU A N 1
ATOM 628 C CA . LEU A 1 79 ? 6.840 -8.966 -16.787 1.00 56.22 79 LEU A CA 1
ATOM 629 C C . LEU A 1 79 ? 7.794 -8.464 -17.879 1.00 56.22 79 LEU A C 1
ATOM 631 O O . LEU A 1 79 ? 7.913 -9.109 -18.920 1.00 56.22 79 LEU A O 1
ATOM 635 N N . LEU A 1 80 ? 8.488 -7.346 -17.646 1.00 60.06 80 LEU A N 1
ATOM 636 C CA . LEU A 1 80 ? 9.500 -6.825 -18.572 1.00 60.06 80 LEU A CA 1
ATOM 637 C C . LEU A 1 80 ? 10.738 -7.724 -18.608 1.00 60.06 80 LEU A C 1
ATOM 639 O O . LEU A 1 80 ? 11.169 -8.123 -19.686 1.00 60.06 80 LEU A O 1
ATOM 643 N N . LEU A 1 81 ? 11.248 -8.119 -17.440 1.00 60.59 81 LEU A N 1
ATOM 644 C CA . LEU A 1 81 ? 12.395 -9.017 -17.303 1.00 60.59 81 LEU A CA 1
ATOM 645 C C . LEU A 1 81 ? 12.113 -10.395 -17.922 1.00 60.59 81 LEU A C 1
ATOM 647 O O . LEU A 1 81 ? 12.991 -10.947 -18.575 1.00 60.59 81 LEU A O 1
ATOM 651 N N . LYS A 1 82 ? 10.882 -10.921 -17.814 1.00 62.38 82 LYS A N 1
ATOM 652 C CA . LYS A 1 82 ? 10.465 -12.168 -18.492 1.00 62.38 82 LYS A CA 1
ATOM 653 C C . LYS A 1 82 ? 10.475 -12.075 -20.023 1.00 62.38 82 LYS A C 1
ATOM 655 O O . LYS A 1 82 ? 10.546 -13.101 -20.689 1.00 62.38 82 LYS A O 1
ATOM 660 N N . ARG A 1 83 ? 10.366 -10.870 -20.592 1.00 66.12 83 ARG A N 1
ATOM 661 C CA . ARG A 1 83 ? 10.337 -10.629 -22.048 1.00 66.12 83 ARG A CA 1
ATOM 662 C C . ARG A 1 83 ? 11.698 -10.215 -22.617 1.00 66.12 83 ARG A C 1
ATOM 664 O O . ARG A 1 83 ? 11.836 -10.127 -23.840 1.00 66.12 83 ARG A O 1
ATOM 671 N N . MET A 1 84 ? 12.680 -9.969 -21.750 1.00 75.50 84 MET A N 1
ATOM 672 C CA . MET A 1 84 ? 14.046 -9.612 -22.117 1.00 75.50 84 MET A CA 1
ATOM 673 C C . MET A 1 84 ? 14.825 -10.834 -22.583 1.00 75.50 84 MET A C 1
ATOM 675 O O . MET A 1 84 ? 14.778 -11.900 -21.975 1.00 75.50 84 MET A O 1
ATOM 679 N N . THR A 1 85 ? 15.605 -10.664 -23.647 1.00 83.06 85 THR A N 1
ATOM 680 C CA . THR A 1 85 ? 16.642 -11.642 -23.972 1.00 83.06 85 THR A CA 1
ATOM 681 C C . THR A 1 85 ? 17.796 -11.531 -22.973 1.00 83.06 85 THR A C 1
ATOM 683 O O . THR A 1 85 ? 17.972 -10.505 -22.309 1.00 83.06 85 THR A O 1
ATOM 686 N N . VAL A 1 86 ? 18.660 -12.548 -22.912 1.00 80.00 86 VAL A N 1
ATOM 687 C CA . VAL A 1 86 ? 19.890 -12.504 -22.095 1.00 80.00 86 VAL A CA 1
ATOM 688 C C . VAL A 1 86 ? 20.761 -11.286 -22.449 1.00 80.00 86 VAL A C 1
ATOM 690 O O . VAL A 1 86 ? 21.390 -10.689 -21.573 1.00 80.00 86 VAL A O 1
ATOM 693 N N . LYS A 1 87 ? 20.768 -10.864 -23.724 1.00 84.44 87 LYS A N 1
ATOM 694 C CA . LYS A 1 87 ? 21.480 -9.658 -24.176 1.00 84.44 87 LYS A CA 1
ATOM 695 C C . LYS A 1 87 ? 20.845 -8.375 -23.632 1.00 84.44 87 LYS A C 1
ATOM 697 O O . LYS A 1 87 ? 21.580 -7.500 -23.175 1.00 84.44 87 LYS A O 1
ATOM 702 N N . ASP A 1 88 ? 19.514 -8.276 -23.631 1.00 85.12 88 ASP A N 1
ATOM 703 C CA . ASP A 1 88 ? 18.814 -7.118 -23.063 1.00 85.12 88 ASP A CA 1
ATOM 704 C C . ASP A 1 88 ? 19.069 -7.020 -21.551 1.00 85.12 88 ASP A C 1
ATOM 706 O O . ASP A 1 88 ? 19.408 -5.949 -21.051 1.00 85.12 88 ASP A O 1
ATOM 710 N N . LEU A 1 89 ? 19.001 -8.144 -20.829 1.00 78.12 89 LEU A N 1
ATOM 711 C CA . LEU A 1 89 ? 19.248 -8.180 -19.386 1.00 78.12 89 LEU A CA 1
ATOM 712 C C . LEU A 1 89 ? 20.667 -7.700 -19.033 1.00 78.12 89 LEU A C 1
ATOM 714 O O . LEU A 1 89 ? 20.838 -6.860 -18.151 1.00 78.12 89 LEU A O 1
ATOM 718 N N . ARG A 1 90 ? 21.692 -8.164 -19.766 1.0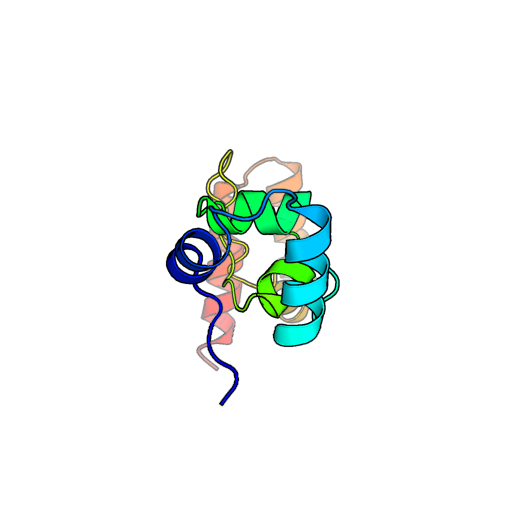0 84.19 90 ARG A N 1
ATOM 719 C CA . ARG A 1 90 ? 23.089 -7.725 -19.573 1.00 84.19 90 ARG A CA 1
ATOM 720 C C . ARG A 1 90 ? 23.290 -6.236 -19.852 1.00 84.19 90 ARG A C 1
ATOM 722 O O . ARG A 1 90 ? 24.079 -5.588 -19.167 1.00 84.19 90 ARG A O 1
ATOM 729 N N . LYS A 1 91 ? 22.619 -5.690 -20.872 1.00 86.56 91 LYS A N 1
ATOM 730 C CA . LYS A 1 91 ? 22.689 -4.256 -21.197 1.00 86.56 91 LYS A CA 1
ATOM 731 C C . LYS A 1 91 ? 22.011 -3.418 -20.112 1.00 86.56 91 LYS A C 1
ATOM 733 O O . LYS A 1 91 ? 22.568 -2.413 -19.683 1.00 86.56 91 LYS A O 1
ATOM 738 N N . TRP A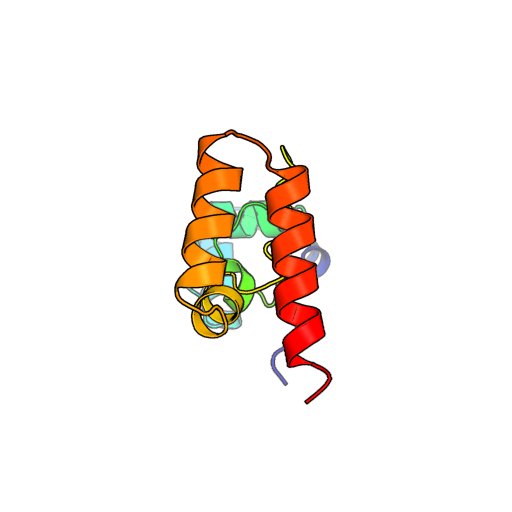 1 92 ? 20.858 -3.863 -19.624 1.00 83.06 92 TRP A N 1
ATOM 739 C CA . TRP A 1 92 ? 20.141 -3.194 -18.543 1.00 83.06 92 TRP A CA 1
ATOM 740 C C . TRP A 1 92 ? 20.914 -3.205 -17.217 1.00 83.06 92 TRP A C 1
ATOM 742 O O . TRP A 1 92 ? 21.016 -2.158 -16.579 1.00 83.06 92 TRP A O 1
ATOM 752 N N . ASN A 1 93 ? 21.532 -4.333 -16.844 1.00 78.00 93 ASN A N 1
ATOM 753 C CA . ASN A 1 93 ? 22.381 -4.416 -15.648 1.00 78.00 93 ASN A CA 1
ATOM 754 C C . ASN A 1 93 ? 23.578 -3.462 -15.732 1.00 78.00 93 ASN A C 1
ATOM 756 O O . ASN A 1 93 ? 23.779 -2.682 -14.807 1.00 78.00 93 ASN A O 1
ATOM 760 N N . ARG A 1 94 ? 24.286 -3.410 -16.872 1.00 86.00 94 ARG A N 1
ATOM 761 C CA . ARG A 1 94 ? 25.391 -2.453 -17.078 1.00 86.00 94 ARG A CA 1
ATOM 762 C C . ARG A 1 94 ? 24.962 -0.995 -16.905 1.00 86.00 94 ARG A C 1
ATOM 764 O O . ARG A 1 94 ? 25.664 -0.216 -16.268 1.00 86.00 94 ARG A O 1
ATOM 771 N N . LEU A 1 95 ? 23.798 -0.621 -17.438 1.00 83.00 95 LEU A N 1
ATOM 772 C CA . LEU A 1 95 ? 23.264 0.737 -17.278 1.00 83.00 95 LEU A CA 1
ATOM 773 C C . LEU A 1 95 ? 22.919 1.050 -15.815 1.00 83.00 95 LEU A C 1
ATOM 775 O O . LEU A 1 95 ? 23.074 2.190 -15.380 1.00 83.00 95 LEU A O 1
ATOM 779 N N . ARG A 1 96 ? 22.471 0.055 -15.043 1.00 78.19 96 ARG A N 1
ATOM 780 C CA . ARG A 1 96 ? 22.178 0.214 -13.613 1.00 78.19 96 ARG A CA 1
ATOM 781 C C . ARG A 1 96 ? 23.429 0.269 -12.745 1.00 78.19 96 ARG A C 1
ATOM 783 O O . ARG A 1 96 ? 23.488 1.120 -11.863 1.00 78.19 96 ARG A O 1
ATOM 790 N N . GLU A 1 97 ? 24.406 -0.595 -12.998 1.00 78.69 97 GLU A N 1
ATOM 791 C CA . GLU A 1 97 ? 25.700 -0.618 -12.302 1.00 78.69 97 GLU A CA 1
ATOM 792 C C . GLU A 1 97 ? 26.462 0.695 -12.520 1.00 78.69 97 GLU A C 1
ATOM 794 O O . GLU A 1 97 ? 26.971 1.281 -11.568 1.00 78.69 97 GLU A O 1
ATOM 799 N N . GLY A 1 98 ? 26.415 1.239 -13.741 1.00 81.56 98 GLY A N 1
ATOM 800 C CA . GLY A 1 98 ? 26.940 2.569 -14.071 1.00 81.56 98 GLY A CA 1
ATOM 801 C C . GLY A 1 98 ? 26.087 3.746 -13.578 1.00 81.56 98 GLY A C 1
ATOM 802 O O . GLY A 1 98 ? 26.360 4.888 -13.932 1.00 81.56 98 GLY A O 1
ATOM 803 N N . ARG A 1 99 ? 25.028 3.503 -12.789 1.00 83.06 99 ARG A N 1
ATOM 804 C CA . ARG A 1 99 ? 24.092 4.524 -12.270 1.00 83.06 99 ARG A CA 1
ATOM 805 C C . ARG A 1 99 ? 23.413 5.380 -13.355 1.00 83.06 99 ARG A C 1
ATOM 807 O O . ARG A 1 99 ? 22.866 6.445 -13.068 1.00 83.06 99 ARG A O 1
ATOM 814 N N . HIS A 1 100 ? 23.354 4.904 -14.597 1.00 79.31 100 HIS A N 1
ATOM 815 C CA . HIS A 1 100 ? 22.683 5.566 -15.718 1.00 79.31 100 HIS A CA 1
ATOM 816 C C . HIS A 1 100 ? 21.175 5.269 -15.724 1.00 79.31 100 HIS A C 1
ATOM 818 O O . HIS A 1 100 ? 20.618 4.740 -16.688 1.00 79.31 100 HIS A O 1
ATOM 824 N N . TYR A 1 101 ? 20.478 5.616 -14.641 1.00 71.12 101 TYR A N 1
ATOM 825 C CA . TYR A 1 101 ? 19.080 5.219 -14.423 1.00 71.12 101 TYR A CA 1
ATOM 826 C C . TYR A 1 101 ? 18.107 5.741 -15.490 1.00 71.12 101 TYR A C 1
ATOM 828 O O . TYR A 1 101 ? 17.163 5.042 -15.856 1.00 71.12 101 TYR A O 1
ATOM 836 N N . LYS A 1 102 ? 18.357 6.937 -16.040 1.00 74.00 102 LYS A N 1
ATOM 837 C CA . LYS A 1 102 ? 17.553 7.503 -17.136 1.00 74.00 102 LYS A CA 1
ATOM 838 C C . LYS A 1 102 ? 17.683 6.668 -18.414 1.00 74.00 102 LYS A C 1
ATOM 840 O O . LYS A 1 102 ? 16.674 6.346 -19.032 1.00 74.00 102 LYS A O 1
ATOM 845 N N . ALA A 1 103 ? 18.901 6.252 -18.755 1.00 73.00 103 ALA A N 1
ATOM 846 C CA . ALA A 1 103 ? 19.160 5.385 -19.902 1.00 73.00 103 ALA A CA 1
ATOM 847 C C . ALA A 1 103 ? 18.617 3.962 -19.681 1.00 73.00 103 ALA A C 1
ATOM 849 O O . ALA A 1 103 ? 18.031 3.382 -20.589 1.00 73.00 103 ALA A O 1
ATOM 850 N N . ALA A 1 104 ? 18.733 3.418 -18.463 1.00 74.50 104 ALA A N 1
ATOM 851 C CA . ALA A 1 104 ? 18.161 2.116 -18.108 1.00 74.50 104 ALA A CA 1
ATOM 852 C C . ALA A 1 104 ? 16.628 2.091 -18.243 1.00 74.50 104 ALA A C 1
ATOM 854 O O . ALA A 1 104 ? 16.061 1.073 -18.638 1.00 74.50 104 ALA A O 1
ATOM 855 N N . LYS A 1 105 ? 15.964 3.212 -17.930 1.00 73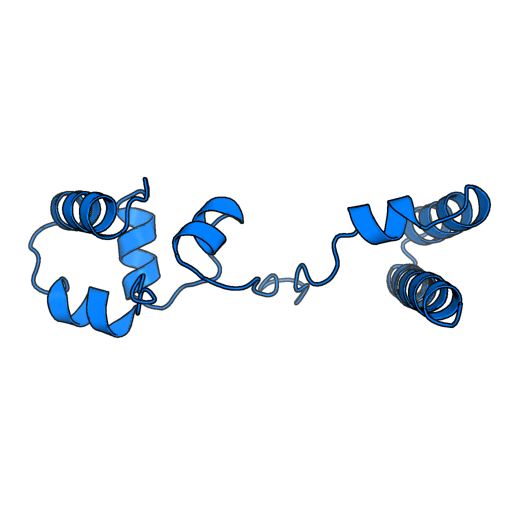.00 105 LYS A N 1
ATOM 856 C CA . LYS A 1 105 ? 14.516 3.376 -18.091 1.00 73.00 105 LYS A CA 1
ATOM 857 C C . LYS A 1 105 ? 14.107 3.440 -19.566 1.00 73.00 105 LYS A C 1
ATOM 859 O O . LYS A 1 105 ? 13.244 2.667 -19.962 1.00 73.00 105 LYS A O 1
ATOM 864 N N . ILE A 1 106 ? 14.758 4.292 -20.365 1.00 79.06 106 ILE A N 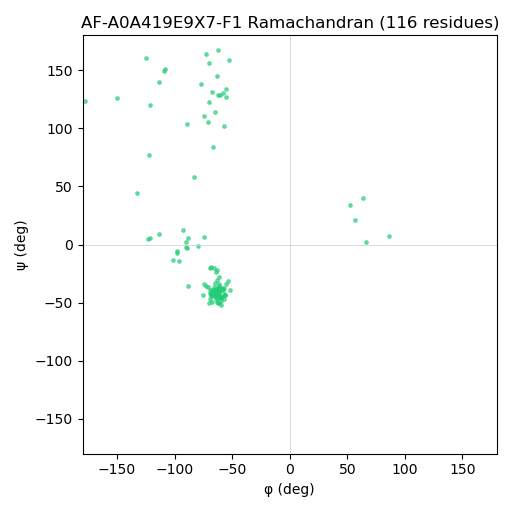1
ATOM 865 C CA . ILE A 1 106 ? 14.500 4.406 -21.815 1.00 79.06 106 ILE A CA 1
ATOM 866 C C . ILE A 1 106 ? 14.676 3.041 -22.487 1.00 79.06 106 ILE A C 1
ATOM 868 O O . ILE A 1 106 ? 13.825 2.592 -23.245 1.00 79.06 106 ILE A O 1
ATOM 872 N N . PHE A 1 107 ? 15.732 2.318 -22.117 1.00 82.38 107 PHE A N 1
ATOM 873 C CA . PHE A 1 107 ? 15.989 0.988 -22.650 1.00 82.38 107 PHE A CA 1
ATOM 874 C C . PHE A 1 107 ? 14.893 -0.040 -22.298 1.00 82.38 107 PHE A C 1
ATOM 876 O O . PHE A 1 107 ? 14.556 -0.884 -23.126 1.00 82.38 107 PHE A O 1
ATOM 883 N N . LEU A 1 108 ? 14.308 0.015 -21.094 1.00 76.19 108 LEU A N 1
ATOM 884 C CA . LEU A 1 108 ? 13.172 -0.848 -20.732 1.00 76.19 108 LEU A CA 1
ATOM 885 C C . LEU A 1 108 ? 11.923 -0.545 -21.572 1.00 76.19 108 LEU A C 1
ATOM 887 O O . LEU A 1 108 ? 11.220 -1.475 -21.966 1.00 76.19 108 LEU A O 1
ATOM 891 N N . GLU A 1 109 ? 11.663 0.731 -21.854 1.00 74.06 109 GLU A N 1
ATOM 892 C CA . GLU A 1 109 ? 10.549 1.180 -22.699 1.00 74.06 109 GLU A CA 1
ATOM 893 C C . GLU A 1 109 ? 10.758 0.725 -24.160 1.00 74.06 109 GLU A C 1
ATOM 895 O O . GLU A 1 109 ? 9.862 0.129 -24.754 1.00 74.06 109 GLU A O 1
ATOM 900 N N . GLU A 1 110 ? 11.980 0.828 -24.696 1.00 80.31 110 GLU A N 1
ATOM 901 C CA . GLU A 1 110 ? 12.343 0.310 -26.028 1.00 80.31 110 GLU A CA 1
ATOM 902 C C . GLU A 1 110 ? 12.182 -1.216 -26.155 1.00 80.31 110 GLU A C 1
ATOM 904 O O . GLU A 1 110 ? 11.768 -1.738 -27.194 1.00 80.31 110 GLU A O 1
ATOM 909 N N . VAL A 1 111 ? 12.548 -1.976 -25.116 1.00 75.56 111 VAL A N 1
ATOM 910 C CA . VAL A 1 111 ? 12.339 -3.435 -25.076 1.00 75.56 111 VAL A CA 1
ATOM 911 C C . VAL A 1 111 ? 10.846 -3.762 -25.091 1.00 75.56 111 VAL A C 1
ATOM 913 O O . VAL A 1 111 ? 10.427 -4.680 -25.801 1.00 75.56 111 VAL A O 1
ATOM 916 N N . TYR A 1 112 ? 10.051 -3.019 -24.321 1.00 69.94 112 TYR A N 1
ATOM 917 C CA . TYR A 1 112 ? 8.606 -3.195 -24.252 1.00 69.94 112 TYR A CA 1
ATOM 918 C C . TYR A 1 112 ? 7.934 -2.921 -25.604 1.00 69.94 112 TYR A C 1
ATOM 920 O O . TYR A 1 112 ? 7.146 -3.746 -26.070 1.00 69.94 112 TYR A O 1
ATOM 928 N N . ASP A 1 113 ? 8.308 -1.830 -26.272 1.00 70.25 113 ASP A N 1
ATOM 929 C CA . ASP A 1 113 ? 7.702 -1.411 -27.537 1.00 70.25 113 ASP A CA 1
ATOM 930 C C . ASP A 1 113 ? 8.100 -2.303 -28.722 1.00 70.25 113 ASP A C 1
ATOM 932 O O . ASP A 1 113 ? 7.254 -2.622 -29.562 1.00 70.25 113 ASP A O 1
ATOM 936 N N . ARG A 1 114 ? 9.346 -2.805 -28.769 1.00 71.88 114 ARG A N 1
ATOM 937 C CA . ARG A 1 114 ? 9.778 -3.790 -29.785 1.00 71.88 114 ARG A CA 1
ATOM 938 C C . ARG A 1 114 ? 8.912 -5.049 -29.785 1.00 71.88 114 ARG A C 1
ATOM 940 O O . ARG A 1 114 ? 8.633 -5.607 -30.841 1.00 71.88 114 ARG A O 1
ATOM 947 N N . LYS A 1 115 ? 8.487 -5.490 -28.601 1.00 60.44 115 LYS A N 1
ATOM 948 C CA . LYS A 1 115 ? 7.703 -6.717 -28.386 1.00 60.44 115 LYS A CA 1
ATOM 949 C C . LYS A 1 115 ? 6.187 -6.488 -28.456 1.00 60.44 115 LYS A C 1
ATOM 951 O O . LYS A 1 115 ? 5.440 -7.443 -28.291 1.00 60.44 115 LYS A O 1
ATOM 956 N N . ARG A 1 116 ? 5.741 -5.241 -28.654 1.00 53.94 116 ARG A N 1
ATOM 957 C CA . ARG A 1 116 ? 4.330 -4.863 -28.847 1.00 53.94 116 ARG A CA 1
ATOM 958 C C . ARG A 1 116 ? 3.952 -4.741 -30.331 1.00 53.94 116 ARG A C 1
ATOM 960 O O . ARG A 1 116 ? 2.772 -4.674 -30.646 1.00 53.94 116 ARG A O 1
ATOM 967 N N . LYS A 1 117 ? 4.950 -4.698 -31.223 1.00 52.41 117 LYS A N 1
ATOM 968 C CA . LYS A 1 117 ? 4.808 -4.641 -32.690 1.00 52.41 117 LYS A CA 1
ATOM 969 C C . LYS A 1 117 ? 4.827 -6.021 -33.378 1.00 52.41 117 LYS A C 1
ATOM 971 O O . LYS A 1 117 ? 4.980 -6.071 -34.592 1.00 52.41 117 LYS A O 1
ATOM 976 N N . TRP A 1 118 ? 4.711 -7.103 -32.612 1.00 44.28 118 TRP A N 1
ATOM 977 C CA . TRP A 1 118 ? 4.586 -8.481 -33.095 1.00 44.28 118 TRP A CA 1
ATOM 978 C C . TRP A 1 118 ? 3.311 -9.088 -32.532 1.00 44.28 118 TRP A C 1
ATOM 980 O O . TRP A 1 118 ? 3.072 -8.869 -31.320 1.00 44.28 118 TRP A O 1
#